Protein AF-A0A1D2QYE7-F1 (afdb_monomer_lite)

pLDDT: mean 85.12, std 14.16, range [42.88, 98.5]

Secondary structure (DSSP, 8-state):
----------------THHHHHHHHHHHHHHHHHHHHHHHHHHHHHHHHIIIIIHHHHHHHHHHHHHHTT----------SSHHHHHHHHHHHHHHHHHHHHHT-

Foldseek 3Di:
DDDDDDPDDDDDPPPPCVVVVVPVVVVVVVVVVVVVVVVVVVVVVVVCCCVQPVVLVVLLVVVVVCVVVVNLVDDRDDDDPDVSVVVSVVSNVVSVVVVVVVVVD

Sequence (105 aa):
MLNKGEQAGDIRLGIPVQVINDEAGPILLNSIAVMLASFVLAVLLSIVLARGITGPIEKLTKTADEISKGNLDMEIEIKSKDEIGELSEAFHRMVVSLKFMKKKK

Radius of gyration: 33.67 Å; chains: 1; bounding box: 99×21×73 Å

Structure (mmCIF, N/CA/C/O backbone):
data_AF-A0A1D2QYE7-F1
#
_entry.id   AF-A0A1D2QYE7-F1
#
loop_
_atom_site.group_PDB
_atom_site.id
_atom_site.type_symbol
_atom_site.label_atom_id
_atom_site.label_alt_id
_atom_site.label_comp_id
_atom_site.label_asym_id
_atom_site.label_entity_id
_atom_site.label_seq_id
_atom_site.pdbx_PDB_ins_code
_atom_site.Cartn_x
_atom_site.Cartn_y
_atom_site.Cartn_z
_atom_site.occupancy
_atom_site.B_iso_or_equiv
_atom_site.auth_seq_id
_atom_site.auth_comp_id
_atom_site.auth_asym_id
_atom_site.auth_atom_id
_atom_site.pdbx_PDB_model_num
ATOM 1 N N . MET A 1 1 ? 78.188 -2.152 -31.987 1.00 42.88 1 MET A N 1
ATOM 2 C CA . MET A 1 1 ? 77.699 -0.770 -32.159 1.00 42.88 1 MET A CA 1
ATOM 3 C C . MET A 1 1 ? 76.440 -0.830 -33.012 1.00 42.88 1 MET A C 1
ATOM 5 O O . MET A 1 1 ? 76.571 -1.298 -34.128 1.00 42.88 1 MET A O 1
ATOM 9 N N . LEU A 1 2 ? 75.298 -0.379 -32.456 1.00 49.75 2 LEU A N 1
ATOM 10 C CA . LEU A 1 2 ? 74.043 0.053 -33.122 1.00 49.75 2 LEU A CA 1
ATOM 11 C C . LEU A 1 2 ? 73.268 -1.042 -33.914 1.00 49.75 2 LEU A C 1
ATOM 13 O O . LEU A 1 2 ? 73.871 -1.847 -34.596 1.00 49.75 2 LEU A O 1
ATOM 17 N N . ASN A 1 3 ? 71.940 -1.181 -33.881 1.00 47.75 3 ASN A N 1
ATOM 18 C CA . ASN A 1 3 ? 70.882 -0.273 -33.454 1.00 47.75 3 ASN A CA 1
ATOM 19 C C . ASN A 1 3 ? 69.657 -1.077 -32.957 1.00 47.75 3 ASN A C 1
ATOM 21 O O . ASN A 1 3 ? 69.256 -2.064 -33.573 1.00 47.75 3 ASN A O 1
ATOM 25 N N . LYS A 1 4 ? 69.091 -0.663 -31.820 1.00 59.84 4 LYS A N 1
ATOM 26 C CA . LYS A 1 4 ? 67.856 -1.198 -31.234 1.00 59.84 4 LYS A CA 1
ATOM 27 C C . LYS A 1 4 ? 66.670 -0.561 -31.958 1.00 59.84 4 LYS A C 1
ATOM 29 O O . LYS A 1 4 ? 66.581 0.656 -31.977 1.00 59.84 4 LYS A O 1
ATOM 34 N N . GLY A 1 5 ? 65.748 -1.396 -32.430 1.00 62.09 5 GLY A N 1
ATOM 35 C CA . GLY A 1 5 ? 64.318 -1.092 -32.510 1.00 62.09 5 GLY A CA 1
ATOM 36 C C . GLY A 1 5 ? 63.901 0.097 -33.373 1.00 62.09 5 GLY A C 1
ATOM 37 O O . GLY A 1 5 ? 63.689 1.184 -32.855 1.00 62.09 5 GLY A O 1
ATOM 38 N N . GLU A 1 6 ? 63.599 -0.159 -34.641 1.00 61.22 6 GLU A N 1
ATOM 39 C CA . GLU A 1 6 ? 62.538 0.583 -35.325 1.00 61.22 6 GLU A CA 1
ATOM 40 C C . GLU A 1 6 ? 61.335 -0.351 -35.458 1.00 61.22 6 GLU A C 1
ATOM 42 O O . GLU A 1 6 ? 61.260 -1.184 -36.359 1.00 61.22 6 GLU A O 1
ATOM 47 N N . GLN A 1 7 ? 60.402 -0.253 -34.505 1.00 65.00 7 GLN A N 1
ATOM 48 C CA . GLN A 1 7 ? 59.032 -0.699 -34.747 1.00 65.00 7 GLN A CA 1
ATOM 49 C C . GLN A 1 7 ? 58.456 0.238 -35.809 1.00 65.00 7 GLN A C 1
ATOM 51 O O . GLN A 1 7 ? 58.087 1.376 -35.522 1.00 65.00 7 GLN A O 1
ATOM 56 N N . ALA A 1 8 ? 58.464 -0.227 -37.053 1.00 61.12 8 ALA A N 1
ATOM 57 C CA . ALA A 1 8 ? 57.918 0.492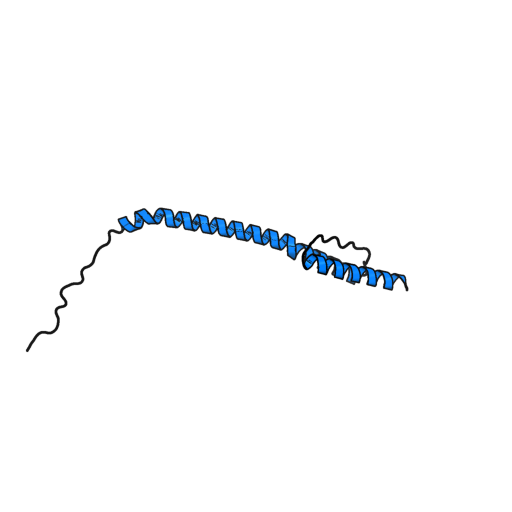 -38.186 1.00 61.12 8 ALA A CA 1
ATOM 58 C C . ALA A 1 8 ? 56.387 0.592 -38.058 1.00 61.12 8 ALA A C 1
ATOM 60 O O . ALA A 1 8 ? 55.692 -0.366 -38.368 1.00 61.12 8 ALA A O 1
ATOM 61 N N . GLY A 1 9 ? 55.911 1.760 -37.608 1.00 70.38 9 GLY A N 1
ATOM 62 C CA . GLY A 1 9 ? 54.565 2.313 -37.828 1.00 70.38 9 GLY A CA 1
ATOM 63 C C . GLY A 1 9 ? 53.382 1.595 -37.162 1.00 70.38 9 GLY A C 1
ATOM 64 O O . GLY A 1 9 ? 53.195 0.393 -37.321 1.00 70.38 9 GLY A O 1
ATOM 65 N N . ASP A 1 10 ? 52.507 2.345 -36.474 1.00 74.50 10 ASP A N 1
ATOM 66 C CA . ASP A 1 10 ? 51.161 1.836 -36.187 1.00 74.50 10 ASP A CA 1
ATOM 67 C C . ASP A 1 10 ? 50.318 1.884 -37.473 1.00 74.50 10 ASP A C 1
ATOM 69 O O . ASP A 1 10 ? 50.356 2.842 -38.246 1.00 74.50 10 ASP A O 1
ATOM 73 N N . ILE A 1 11 ? 49.576 0.814 -37.753 1.00 72.56 11 ILE A N 1
ATOM 74 C CA . ILE A 1 11 ? 48.563 0.840 -38.806 1.00 72.56 11 ILE A CA 1
ATOM 75 C C . ILE A 1 11 ? 47.287 1.346 -38.146 1.00 72.56 11 ILE A C 1
ATOM 77 O O . ILE A 1 11 ? 46.575 0.592 -37.481 1.00 72.56 11 ILE A O 1
A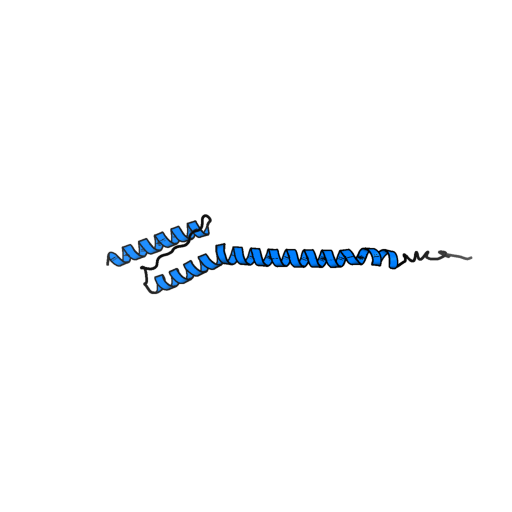TOM 81 N N . ARG A 1 12 ? 46.980 2.631 -38.326 1.00 64.38 12 ARG A N 1
ATOM 82 C CA . ARG A 1 12 ? 45.678 3.175 -37.931 1.00 64.38 12 ARG A CA 1
ATOM 83 C C . ARG A 1 12 ? 44.638 2.774 -38.967 1.00 64.38 12 ARG A C 1
ATOM 85 O O . ARG A 1 12 ? 44.484 3.440 -39.988 1.00 64.38 12 ARG A O 1
ATOM 92 N N . LEU A 1 13 ? 43.910 1.689 -38.702 1.00 73.38 13 LEU A N 1
ATOM 93 C CA . LEU A 1 13 ? 42.647 1.435 -39.391 1.00 73.38 13 LEU A CA 1
ATOM 94 C C . LEU A 1 13 ? 41.651 2.523 -38.966 1.00 73.38 13 LEU A C 1
ATOM 96 O O . LEU A 1 13 ? 41.079 2.477 -37.879 1.00 73.38 13 LEU A O 1
ATOM 100 N N . GLY A 1 14 ? 41.454 3.518 -39.826 1.00 67.56 14 GLY A N 1
ATOM 101 C CA . GLY A 1 14 ? 40.315 4.416 -39.714 1.00 67.56 14 GLY A CA 1
ATOM 102 C C . GLY A 1 14 ? 39.065 3.659 -40.136 1.00 67.56 14 GLY A C 1
ATOM 103 O O . GLY A 1 14 ? 38.810 3.531 -41.330 1.00 67.56 14 GLY A O 1
ATOM 104 N N . ILE A 1 15 ? 38.298 3.132 -39.180 1.00 74.31 15 ILE A N 1
ATOM 105 C CA . ILE A 1 15 ? 36.949 2.649 -39.485 1.00 74.31 15 ILE A CA 1
ATOM 106 C C . ILE A 1 15 ? 36.116 3.896 -39.805 1.00 74.31 15 ILE A C 1
ATOM 108 O O . ILE A 1 15 ? 36.023 4.787 -38.953 1.00 74.31 15 ILE A O 1
ATOM 112 N N . PRO A 1 16 ? 35.550 4.020 -41.018 1.00 66.38 16 PRO A N 1
ATOM 113 C CA . PRO A 1 16 ? 34.731 5.170 -41.355 1.00 66.38 16 PRO A CA 1
ATOM 114 C C . PRO A 1 16 ? 33.545 5.233 -40.387 1.00 66.38 16 PRO A C 1
ATOM 116 O O . PRO A 1 16 ? 32.733 4.313 -40.325 1.00 66.38 16 PRO A O 1
ATOM 119 N N . VAL A 1 17 ? 33.443 6.335 -39.634 1.00 65.25 17 VAL A N 1
ATOM 120 C CA . VAL A 1 17 ? 32.389 6.596 -38.624 1.00 65.25 17 VAL A CA 1
ATOM 121 C C . VAL A 1 17 ? 30.973 6.431 -39.198 1.00 65.25 17 VAL A C 1
ATOM 123 O O . VAL A 1 17 ? 30.027 6.147 -38.472 1.00 65.25 17 VAL A O 1
ATOM 126 N N . GLN A 1 18 ? 30.837 6.544 -40.517 1.00 60.41 18 GLN A N 1
ATOM 127 C CA . GLN A 1 18 ? 29.604 6.317 -41.269 1.00 60.41 18 GLN A CA 1
ATOM 128 C C . GLN A 1 18 ? 29.029 4.903 -41.046 1.00 60.41 18 GLN A C 1
ATOM 130 O O . GLN A 1 18 ? 27.821 4.771 -40.906 1.00 60.41 18 GLN A O 1
ATOM 135 N N . VAL A 1 19 ? 29.879 3.878 -40.885 1.00 60.94 19 VAL A N 1
ATOM 136 C CA . VAL A 1 19 ? 29.455 2.491 -40.597 1.00 60.94 19 VAL A CA 1
ATOM 137 C C . VAL A 1 19 ? 28.867 2.349 -39.185 1.00 60.94 19 VAL A C 1
ATOM 139 O O . VAL A 1 19 ? 28.036 1.483 -38.951 1.00 60.94 19 VAL A O 1
ATOM 142 N N . ILE A 1 20 ? 29.254 3.217 -38.241 1.00 61.84 20 ILE A N 1
ATOM 143 C CA . ILE A 1 20 ? 28.681 3.241 -36.883 1.00 61.84 20 ILE A CA 1
ATOM 144 C C . ILE A 1 20 ? 27.347 4.002 -36.873 1.00 61.84 20 ILE A C 1
ATOM 146 O O . ILE A 1 20 ? 26.408 3.611 -36.182 1.00 61.84 20 ILE A O 1
ATOM 150 N N . ASN A 1 21 ? 27.252 5.096 -37.631 1.00 64.06 21 ASN A N 1
ATOM 151 C CA . ASN A 1 21 ? 26.090 5.983 -37.581 1.00 64.06 21 ASN A CA 1
ATOM 152 C C . ASN A 1 21 ? 24.842 5.413 -38.271 1.00 64.06 21 ASN A C 1
ATOM 154 O O . ASN A 1 21 ? 23.737 5.722 -37.823 1.00 64.06 21 ASN A O 1
ATOM 158 N N . ASP A 1 22 ? 24.995 4.550 -39.279 1.00 60.62 22 ASP A N 1
ATOM 159 C CA . ASP A 1 22 ? 23.856 3.905 -39.952 1.00 60.62 22 ASP A CA 1
ATOM 160 C C . ASP A 1 22 ? 23.153 2.849 -39.070 1.00 60.62 22 ASP A C 1
ATOM 162 O O . ASP A 1 22 ? 21.982 2.540 -39.292 1.00 60.62 22 ASP A O 1
ATOM 166 N N . GLU A 1 23 ? 23.802 2.379 -37.996 1.00 61.81 23 GLU A N 1
ATOM 167 C CA . GLU A 1 23 ? 23.205 1.479 -36.994 1.00 61.81 23 GLU A CA 1
ATOM 168 C C . GLU A 1 23 ? 22.858 2.170 -35.658 1.00 61.81 23 GLU A C 1
ATOM 170 O O . GLU A 1 23 ? 22.241 1.568 -34.778 1.00 61.81 23 GLU A O 1
ATOM 175 N N . ALA A 1 24 ? 23.184 3.458 -35.494 1.00 62.31 24 ALA A N 1
ATOM 176 C CA . ALA A 1 24 ? 22.938 4.199 -34.251 1.00 62.31 24 ALA A CA 1
ATOM 177 C C . ALA A 1 24 ? 21.476 4.664 -34.079 1.00 62.31 24 ALA A C 1
ATOM 179 O O . ALA A 1 24 ? 20.992 4.812 -32.953 1.00 62.31 24 ALA A O 1
ATOM 180 N N . GLY A 1 25 ? 20.750 4.867 -35.183 1.00 66.88 25 GLY A N 1
ATOM 181 C CA . GLY A 1 25 ? 19.331 5.250 -35.181 1.00 66.88 25 GLY A CA 1
ATOM 182 C C . GLY A 1 25 ? 18.411 4.286 -34.408 1.00 66.88 25 GLY A C 1
ATOM 183 O O . GLY A 1 25 ? 17.683 4.734 -33.514 1.00 66.88 25 GLY A O 1
ATOM 184 N N . PRO A 1 26 ? 18.438 2.966 -34.684 1.00 75.38 26 PRO A N 1
ATOM 185 C CA . PRO A 1 26 ? 17.575 2.003 -33.995 1.00 75.38 26 PRO A CA 1
ATOM 186 C C . PRO A 1 26 ? 17.933 1.789 -32.516 1.00 75.38 26 PRO A C 1
ATOM 188 O O . PRO A 1 26 ? 17.048 1.458 -31.725 1.00 75.38 26 PRO A O 1
ATOM 191 N N . ILE A 1 27 ? 19.183 2.028 -32.104 1.00 82.81 27 ILE A N 1
ATOM 192 C CA . ILE A 1 27 ? 19.611 1.883 -30.700 1.00 82.81 27 ILE A CA 1
ATOM 193 C C . ILE A 1 27 ? 18.890 2.895 -29.800 1.00 82.81 27 ILE A C 1
ATOM 195 O O . ILE A 1 27 ? 18.395 2.536 -28.726 1.00 82.81 27 ILE A O 1
ATOM 199 N N . LEU A 1 28 ? 18.782 4.152 -30.244 1.00 81.69 28 LEU A N 1
ATOM 200 C CA . LEU A 1 28 ? 18.096 5.204 -29.489 1.00 81.69 28 LEU A CA 1
ATOM 201 C C . LEU A 1 28 ? 16.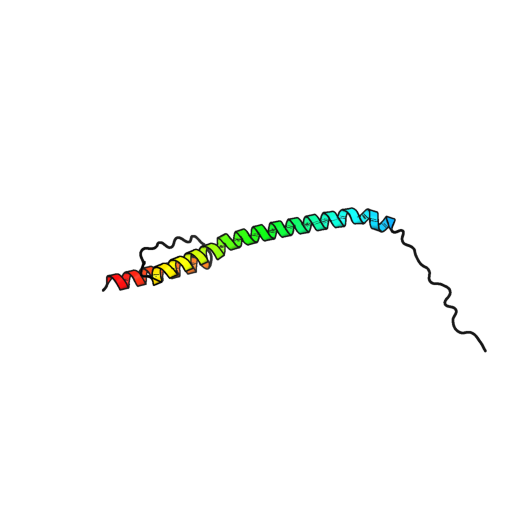590 4.932 -29.377 1.00 81.69 28 LEU A C 1
ATOM 203 O O . LEU A 1 28 ? 16.029 5.042 -28.286 1.00 81.69 28 LEU A O 1
ATOM 207 N N . LEU A 1 29 ? 15.941 4.510 -30.468 1.00 86.06 29 LEU A N 1
ATOM 208 C CA . LEU A 1 29 ? 14.508 4.200 -30.460 1.00 86.06 29 LEU A CA 1
ATOM 209 C C . LEU A 1 29 ? 14.185 2.992 -29.568 1.00 86.06 29 LEU A C 1
ATOM 211 O O . LEU A 1 29 ? 13.234 3.047 -28.789 1.00 86.06 29 LEU A O 1
ATOM 215 N N . ASN A 1 30 ? 14.997 1.932 -29.628 1.00 90.38 30 ASN A N 1
ATOM 216 C CA . ASN A 1 30 ? 14.827 0.762 -28.767 1.00 90.38 30 ASN A CA 1
ATOM 217 C C . ASN A 1 30 ? 15.029 1.118 -27.284 1.00 90.38 30 ASN A C 1
ATOM 219 O O . ASN A 1 30 ? 14.262 0.682 -26.430 1.00 90.38 30 ASN A O 1
ATOM 223 N N . SER A 1 31 ? 16.005 1.977 -26.977 1.00 92.56 31 SER A N 1
ATOM 224 C CA . SER A 1 31 ? 16.244 2.454 -25.607 1.00 92.56 31 SER A CA 1
ATOM 225 C C . SER A 1 31 ? 15.046 3.237 -25.057 1.00 92.56 31 SER A C 1
ATOM 227 O O . SER A 1 31 ? 14.614 2.997 -23.930 1.00 92.56 31 SER A O 1
ATOM 229 N N . ILE A 1 32 ? 14.455 4.127 -25.865 1.00 94.69 32 ILE A N 1
ATOM 230 C CA . ILE A 1 32 ? 13.240 4.869 -25.492 1.00 94.69 32 ILE A CA 1
ATOM 231 C C . ILE A 1 32 ? 12.059 3.913 -25.305 1.00 94.69 32 ILE A C 1
ATOM 233 O O . ILE A 1 32 ? 11.321 4.042 -24.330 1.00 94.69 32 ILE A O 1
ATOM 237 N N . ALA A 1 33 ? 11.890 2.934 -26.197 1.00 94.94 33 ALA A N 1
ATOM 238 C CA . ALA A 1 33 ? 10.818 1.949 -26.091 1.00 94.94 33 ALA A CA 1
ATOM 239 C C . ALA A 1 33 ? 10.921 1.130 -24.794 1.00 94.94 33 ALA A C 1
ATOM 241 O O . ALA A 1 33 ? 9.929 0.988 -24.080 1.00 94.94 33 ALA A O 1
ATOM 242 N N . VAL A 1 34 ? 12.120 0.659 -24.438 1.00 97.00 34 VAL A N 1
ATOM 243 C CA . VAL A 1 34 ? 12.373 -0.070 -23.184 1.00 97.00 34 VAL A CA 1
ATOM 244 C C . VAL A 1 34 ? 12.143 0.823 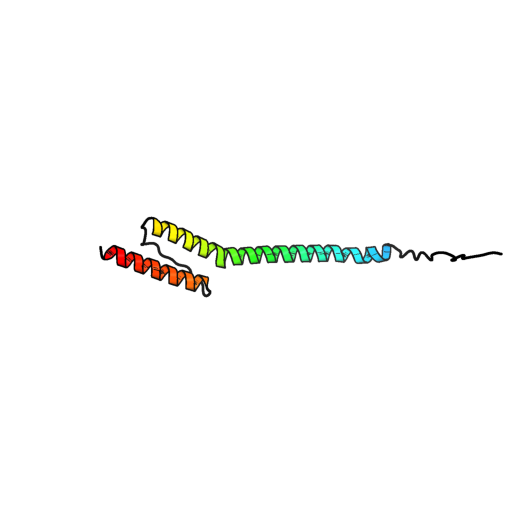-21.961 1.00 97.00 34 VAL A C 1
ATOM 246 O O . VAL A 1 34 ? 11.526 0.393 -20.983 1.00 97.00 34 VAL A O 1
ATOM 249 N N . MET A 1 35 ? 12.575 2.085 -22.008 1.00 97.38 35 MET A N 1
ATOM 250 C CA . MET A 1 35 ? 12.332 3.050 -20.934 1.00 97.38 35 MET A CA 1
ATOM 251 C C . MET A 1 35 ? 10.831 3.291 -20.727 1.00 97.38 35 MET A C 1
ATOM 253 O O . MET A 1 35 ? 10.343 3.214 -19.603 1.00 97.38 35 MET A O 1
ATOM 257 N N . LEU A 1 36 ? 10.075 3.517 -21.803 1.00 98.00 36 LEU A N 1
ATOM 258 C CA . LEU A 1 36 ? 8.625 3.697 -21.724 1.00 98.00 36 LEU A CA 1
ATOM 259 C C . LEU A 1 36 ? 7.926 2.430 -21.223 1.00 98.00 36 LEU A C 1
ATOM 261 O O . LEU A 1 36 ? 7.074 2.515 -20.341 1.00 98.00 36 LEU A O 1
ATOM 265 N N . ALA A 1 37 ? 8.310 1.255 -21.725 1.00 98.12 37 ALA A N 1
ATOM 266 C CA . ALA A 1 37 ? 7.746 -0.018 -21.286 1.00 98.12 37 ALA A CA 1
ATOM 267 C C . ALA A 1 37 ? 7.999 -0.274 -19.791 1.00 98.12 37 ALA A C 1
ATOM 269 O O . ALA A 1 37 ? 7.079 -0.648 -19.063 1.00 98.12 37 ALA A O 1
ATOM 270 N N . SER A 1 38 ? 9.222 -0.028 -19.312 1.00 98.31 38 SER A N 1
ATOM 271 C CA . SER A 1 38 ? 9.569 -0.186 -17.894 1.00 98.31 38 SER A CA 1
ATOM 272 C C . SER A 1 38 ? 8.860 0.834 -17.001 1.00 98.31 38 SER A C 1
ATOM 274 O O . SER A 1 38 ? 8.390 0.468 -15.926 1.00 98.31 38 SER A O 1
ATOM 276 N N . PHE A 1 39 ? 8.695 2.079 -17.459 1.00 98.44 39 PHE A N 1
ATOM 277 C CA . PHE A 1 39 ? 7.915 3.090 -16.747 1.00 98.44 39 PHE A CA 1
ATOM 278 C C . PHE A 1 39 ? 6.442 2.687 -16.620 1.00 98.44 39 PHE A C 1
ATOM 280 O O . PHE A 1 39 ? 5.880 2.726 -15.525 1.00 98.44 39 PHE A O 1
ATOM 287 N N . VAL A 1 40 ? 5.821 2.237 -17.715 1.00 98.50 40 VAL A N 1
ATOM 288 C CA . VAL A 1 40 ? 4.435 1.743 -17.699 1.00 98.50 40 VAL A CA 1
ATOM 289 C C . VAL A 1 40 ? 4.299 0.554 -16.750 1.00 98.50 40 VAL A C 1
ATOM 291 O O . VAL A 1 40 ? 3.383 0.531 -15.929 1.00 98.50 40 VAL A O 1
ATOM 294 N N . LEU A 1 41 ? 5.229 -0.403 -16.804 1.00 98.50 41 LEU A N 1
ATOM 295 C CA . LEU A 1 41 ? 5.232 -1.553 -15.903 1.00 98.50 41 LEU A CA 1
ATOM 296 C C . LEU A 1 41 ? 5.354 -1.127 -14.434 1.00 98.50 41 LEU A C 1
ATOM 298 O O . LEU A 1 41 ? 4.614 -1.631 -13.592 1.00 98.50 41 LEU A O 1
ATOM 302 N N . ALA A 1 42 ? 6.237 -0.174 -14.128 1.00 98.50 42 ALA A N 1
ATOM 303 C CA . ALA A 1 42 ? 6.403 0.358 -12.780 1.00 98.50 42 ALA A CA 1
ATOM 304 C C . ALA A 1 42 ? 5.106 0.997 -12.262 1.00 98.50 42 ALA A C 1
ATOM 306 O O . ALA A 1 42 ? 4.673 0.679 -11.156 1.00 98.50 42 ALA A O 1
ATOM 307 N N . VAL A 1 43 ? 4.440 1.826 -13.073 1.00 98.44 43 VAL A N 1
ATOM 308 C CA . VAL A 1 43 ? 3.156 2.449 -12.709 1.00 98.44 43 VAL A CA 1
ATOM 309 C C . VAL A 1 43 ? 2.076 1.394 -12.467 1.00 98.44 43 VAL A C 1
ATOM 311 O O . VAL A 1 43 ? 1.356 1.469 -11.470 1.00 98.44 43 VAL A O 1
ATOM 314 N N . LEU A 1 44 ? 1.974 0.385 -13.338 1.00 98.44 44 LEU A N 1
ATOM 315 C CA . LEU A 1 44 ? 1.016 -0.708 -13.165 1.00 98.44 44 LEU A CA 1
ATOM 316 C C . LEU A 1 44 ? 1.267 -1.473 -11.861 1.00 98.44 44 LEU A C 1
ATOM 318 O O . LEU A 1 44 ? 0.330 -1.686 -11.092 1.00 98.44 44 LEU A O 1
ATOM 322 N N . LEU A 1 45 ? 2.523 -1.824 -11.574 1.00 98.06 45 LEU A N 1
ATOM 323 C CA . LEU A 1 45 ? 2.901 -2.483 -10.323 1.00 98.06 45 LEU A CA 1
ATOM 324 C C . LEU A 1 45 ? 2.582 -1.615 -9.103 1.00 98.06 45 LEU A C 1
ATOM 326 O O . LEU A 1 45 ? 1.997 -2.113 -8.144 1.00 98.06 45 LEU A O 1
ATOM 330 N N . SER A 1 46 ? 2.892 -0.316 -9.140 1.00 98.12 46 SER A N 1
ATOM 331 C CA . SER A 1 46 ? 2.546 0.608 -8.055 1.00 98.12 46 SER A CA 1
ATOM 332 C C . SER A 1 46 ? 1.042 0.643 -7.789 1.00 98.12 46 SER A C 1
ATOM 334 O O . SER A 1 46 ? 0.625 0.613 -6.634 1.00 98.12 46 SER A O 1
ATOM 336 N N . ILE A 1 47 ? 0.216 0.657 -8.838 1.00 98.00 47 ILE A N 1
ATOM 337 C CA . ILE A 1 47 ? -1.246 0.638 -8.706 1.00 98.00 47 ILE A CA 1
ATOM 338 C C . ILE A 1 47 ? -1.731 -0.680 -8.090 1.00 98.00 47 ILE A C 1
ATOM 340 O O . ILE A 1 47 ? -2.611 -0.661 -7.225 1.00 98.00 47 ILE A O 1
ATOM 344 N N . VAL A 1 48 ? -1.171 -1.814 -8.520 1.00 96.25 48 VAL A N 1
ATOM 345 C CA . VAL A 1 48 ? -1.514 -3.137 -7.978 1.00 96.25 48 VAL A CA 1
ATOM 346 C C . VAL A 1 48 ? -1.161 -3.215 -6.496 1.00 96.25 48 VAL A C 1
ATOM 348 O O . VAL A 1 48 ? -2.016 -3.580 -5.694 1.00 96.25 48 VAL A O 1
ATOM 351 N N . LEU A 1 49 ? 0.046 -2.799 -6.107 1.00 95.94 49 LEU A N 1
ATOM 352 C CA . LEU A 1 49 ? 0.481 -2.802 -4.708 1.00 95.94 49 LEU A CA 1
ATOM 353 C C . LEU A 1 49 ? -0.343 -1.839 -3.847 1.00 95.94 49 LEU A C 1
ATOM 355 O O . LEU A 1 49 ? -0.781 -2.204 -2.756 1.00 95.94 49 LEU A O 1
ATOM 359 N N . ALA A 1 50 ? -0.616 -0.633 -4.350 1.00 95.94 50 ALA A N 1
ATOM 360 C CA . ALA A 1 50 ? -1.420 0.349 -3.632 1.00 95.94 50 ALA A CA 1
ATOM 361 C C . ALA A 1 50 ? -2.836 -0.173 -3.341 1.00 95.94 50 ALA A C 1
ATOM 363 O O . ALA A 1 50 ? -3.362 0.053 -2.253 1.00 95.94 50 ALA A O 1
ATOM 364 N N . ARG A 1 51 ? -3.452 -0.892 -4.287 1.00 93.94 51 ARG A N 1
ATOM 365 C CA . ARG A 1 51 ? -4.812 -1.433 -4.131 1.00 93.94 51 ARG A CA 1
ATOM 366 C C . ARG A 1 51 ? -4.863 -2.768 -3.392 1.00 93.94 51 ARG A C 1
ATOM 368 O O . ARG A 1 51 ? -5.824 -2.997 -2.668 1.00 93.94 51 ARG A O 1
ATOM 375 N N . GLY A 1 52 ? -3.867 -3.629 -3.582 1.00 93.00 52 GLY A N 1
ATOM 376 C CA . GLY A 1 52 ? -3.822 -4.966 -2.989 1.00 93.00 52 GLY A CA 1
ATOM 377 C C . GLY A 1 52 ? -3.273 -4.993 -1.564 1.00 93.00 52 GLY A C 1
ATOM 378 O O . GLY A 1 52 ? -3.697 -5.825 -0.774 1.00 93.00 52 GLY A O 1
ATOM 379 N N . ILE A 1 53 ? -2.369 -4.072 -1.215 1.00 94.62 53 ILE A N 1
ATOM 380 C CA . ILE A 1 53 ? -1.653 -4.102 0.068 1.00 94.62 53 ILE A CA 1
ATOM 381 C C . ILE A 1 53 ? -1.861 -2.800 0.839 1.00 94.62 53 ILE A C 1
ATOM 383 O O . ILE A 1 53 ? -2.440 -2.809 1.925 1.00 94.62 53 ILE A O 1
ATOM 387 N N . THR A 1 54 ? -1.433 -1.665 0.277 1.00 96.12 54 THR A N 1
ATOM 388 C CA . THR A 1 54 ? -1.422 -0.389 1.012 1.00 96.12 54 THR A CA 1
ATOM 389 C C . THR A 1 54 ? -2.826 0.038 1.440 1.00 96.12 54 THR A C 1
ATOM 391 O O . THR A 1 54 ? -3.033 0.377 2.602 1.00 96.12 54 THR A O 1
ATOM 394 N N . GLY A 1 55 ? -3.807 -0.032 0.536 1.00 94.75 55 GLY A N 1
ATOM 395 C CA . GLY A 1 55 ? -5.197 0.337 0.814 1.00 94.75 55 GLY A CA 1
ATOM 396 C C . GLY A 1 55 ? -5.838 -0.493 1.936 1.00 94.75 55 GLY A C 1
ATOM 397 O O . GLY A 1 55 ? -6.346 0.088 2.898 1.00 94.75 55 GLY A O 1
ATOM 398 N N . PRO A 1 56 ? -5.809 -1.838 1.869 1.00 93.88 56 PRO A N 1
ATOM 399 C CA . PRO A 1 56 ? -6.287 -2.691 2.956 1.00 93.88 56 PRO A CA 1
ATOM 400 C C . PRO A 1 56 ? -5.600 -2.437 4.304 1.00 93.88 56 PRO A C 1
ATOM 402 O O . PRO A 1 56 ? -6.286 -2.343 5.324 1.00 93.88 56 PRO A O 1
ATOM 405 N N . ILE A 1 57 ? -4.274 -2.257 4.323 1.00 95.50 57 ILE A N 1
ATOM 406 C CA . ILE A 1 57 ? -3.523 -1.953 5.553 1.00 95.50 57 ILE A CA 1
ATOM 407 C C . ILE A 1 57 ? -3.941 -0.598 6.135 1.00 95.50 57 ILE A C 1
ATOM 409 O O . ILE A 1 57 ? -4.131 -0.474 7.348 1.00 95.50 57 ILE A O 1
ATOM 413 N N . GLU A 1 58 ? -4.135 0.417 5.292 1.00 95.19 58 GLU A N 1
ATOM 414 C CA . GLU A 1 58 ? -4.619 1.726 5.732 1.00 95.19 58 GLU A CA 1
ATOM 415 C C . GLU A 1 58 ? -6.029 1.618 6.335 1.00 95.19 58 GLU A C 1
ATOM 417 O O . GLU A 1 58 ? -6.308 2.211 7.379 1.00 95.19 58 GLU A O 1
ATOM 422 N N . LYS A 1 59 ? -6.911 0.804 5.735 1.00 93.31 59 LYS A N 1
ATOM 423 C CA . LYS A 1 59 ? -8.262 0.549 6.261 1.00 93.31 59 LYS A CA 1
ATOM 424 C C . LYS A 1 59 ? -8.226 -0.156 7.621 1.00 93.31 59 LYS A C 1
ATOM 426 O O . LYS A 1 59 ? -8.955 0.254 8.528 1.00 93.31 59 LYS A O 1
ATOM 431 N N . LEU A 1 60 ? -7.370 -1.167 7.793 1.00 94.06 60 LEU A N 1
ATOM 432 C CA . LEU A 1 60 ? -7.167 -1.826 9.090 1.00 94.06 60 LEU A CA 1
ATOM 433 C C . LEU A 1 60 ? -6.643 -0.843 10.137 1.00 94.06 60 LEU A C 1
ATOM 435 O O . LEU A 1 60 ? -7.191 -0.776 11.233 1.00 94.06 60 LEU A O 1
ATOM 439 N N . THR A 1 61 ? -5.648 -0.031 9.776 1.00 95.12 61 THR A N 1
ATOM 440 C CA . THR A 1 61 ? -5.060 0.983 10.665 1.00 95.12 61 THR A CA 1
ATOM 441 C C . THR A 1 61 ? -6.107 1.990 11.141 1.00 95.12 61 THR A C 1
ATOM 443 O O . THR A 1 61 ? -6.233 2.227 12.340 1.00 95.12 61 THR A O 1
ATOM 446 N N . LYS A 1 62 ? -6.919 2.534 10.225 1.00 93.75 62 LYS A N 1
ATOM 447 C CA . LYS A 1 62 ? -8.014 3.456 10.576 1.00 93.75 62 LYS A CA 1
ATOM 448 C C . LYS A 1 62 ? -9.052 2.797 11.477 1.00 93.75 62 LYS A C 1
ATOM 450 O O . LYS A 1 62 ? -9.540 3.415 12.415 1.00 93.75 62 LYS A O 1
ATOM 455 N N . THR A 1 63 ? -9.377 1.535 11.214 1.00 92.69 63 THR A N 1
ATOM 456 C CA . THR A 1 63 ? -10.344 0.812 12.042 1.00 92.69 63 THR A CA 1
ATOM 457 C C . THR A 1 63 ? -9.789 0.564 13.444 1.00 92.69 63 THR A C 1
ATOM 459 O O . THR A 1 63 ? -10.504 0.748 14.423 1.00 92.69 63 THR A O 1
ATOM 462 N N . ALA A 1 64 ? -8.507 0.208 13.558 1.00 94.12 64 ALA A N 1
ATOM 463 C CA . ALA A 1 64 ? -7.824 0.046 14.838 1.00 94.12 64 ALA A CA 1
ATOM 464 C C . ALA A 1 64 ? -7.812 1.342 15.665 1.00 94.12 64 ALA A C 1
ATOM 466 O O . ALA A 1 64 ? -8.053 1.291 16.871 1.00 94.12 64 ALA A O 1
ATOM 467 N N . ASP A 1 65 ? -7.598 2.493 15.023 1.00 95.31 65 ASP A N 1
ATOM 468 C CA . ASP A 1 65 ? -7.681 3.803 15.676 1.00 95.31 65 ASP A CA 1
ATOM 469 C C . ASP A 1 65 ? -9.088 4.066 16.243 1.00 95.31 65 ASP A C 1
ATOM 471 O O . ASP A 1 65 ? -9.233 4.406 17.416 1.00 95.31 65 ASP A O 1
ATOM 475 N N . GLU A 1 66 ? -10.146 3.800 15.474 1.00 94.12 66 GLU A N 1
ATOM 476 C CA . GLU A 1 66 ? -11.532 3.951 15.948 1.00 94.12 66 GLU A CA 1
ATOM 477 C C . GLU A 1 66 ? -11.884 2.990 17.095 1.00 94.12 66 GLU A C 1
ATOM 479 O O . GLU A 1 66 ? -12.505 3.386 18.088 1.00 94.12 66 GLU A O 1
ATOM 484 N N . ILE A 1 67 ? -11.411 1.744 17.022 1.00 93.44 67 ILE A N 1
ATOM 485 C CA . ILE A 1 67 ? -11.545 0.763 18.106 1.00 93.44 67 ILE A CA 1
ATOM 486 C C . ILE A 1 67 ? -10.855 1.256 19.379 1.00 93.44 67 ILE A C 1
ATOM 488 O O . ILE A 1 67 ? -11.416 1.110 20.468 1.00 93.44 67 ILE A O 1
ATOM 492 N N . SER A 1 68 ? -9.676 1.875 19.261 1.00 93.06 68 SER A N 1
ATOM 493 C CA . SER A 1 68 ? -8.936 2.425 20.405 1.00 93.06 68 SER A CA 1
ATOM 494 C C . SER A 1 68 ? -9.702 3.545 21.122 1.00 93.06 68 SER A C 1
ATOM 496 O O . SER A 1 68 ? -9.608 3.680 22.341 1.00 93.06 68 SER A O 1
ATOM 498 N N . LYS A 1 69 ? -10.545 4.283 20.386 1.00 94.31 69 LYS A N 1
ATOM 499 C CA . LYS A 1 69 ? -11.454 5.312 20.918 1.00 94.31 69 LYS A CA 1
ATOM 500 C C . LYS A 1 69 ? -12.755 4.730 21.486 1.00 94.31 69 LYS A C 1
ATOM 502 O O . LYS A 1 69 ? -13.607 5.469 21.974 1.00 94.31 69 LYS A O 1
ATOM 507 N N . GLY A 1 70 ? -12.921 3.406 21.449 1.00 91.38 70 GLY A N 1
ATOM 508 C CA . GLY A 1 70 ? -14.069 2.689 22.005 1.00 91.38 70 GLY A CA 1
ATOM 509 C C . GLY A 1 70 ? -15.230 2.465 21.031 1.00 91.38 70 GLY A C 1
ATOM 510 O O . GLY A 1 70 ? -16.274 1.956 21.468 1.00 91.38 70 GLY A O 1
ATOM 511 N N . ASN A 1 71 ? -15.053 2.808 19.749 1.00 92.38 71 ASN A N 1
ATOM 512 C CA . ASN A 1 71 ? -16.015 2.557 18.678 1.00 92.38 71 ASN A CA 1
ATOM 513 C C . ASN A 1 71 ? -15.831 1.131 18.120 1.00 92.38 71 ASN A C 1
ATOM 515 O O . ASN A 1 71 ? -14.943 0.866 17.314 1.00 92.38 71 ASN A O 1
ATOM 519 N N . LEU A 1 72 ? -16.671 0.197 18.580 1.00 90.69 72 LEU A N 1
ATOM 520 C CA . LEU A 1 72 ? -16.611 -1.233 18.223 1.00 90.69 72 LEU A CA 1
ATOM 521 C C . LEU A 1 72 ? -17.699 -1.653 17.222 1.00 90.69 72 LEU A C 1
ATOM 523 O O . LEU A 1 72 ? -17.869 -2.843 16.955 1.00 90.69 72 LEU A O 1
ATOM 527 N N . ASP A 1 73 ? -18.475 -0.701 16.709 1.00 86.75 73 ASP A N 1
ATOM 528 C CA . ASP A 1 73 ? -19.570 -0.955 15.767 1.00 86.75 73 ASP A CA 1
ATOM 529 C C . ASP A 1 73 ? -19.128 -0.816 14.298 1.00 86.75 73 ASP A C 1
ATOM 531 O O . ASP A 1 73 ? -19.950 -0.889 13.391 1.00 86.75 73 ASP A O 1
ATOM 535 N N . MET A 1 74 ? -17.821 -0.661 14.064 1.00 81.81 74 MET A N 1
ATOM 536 C CA . MET A 1 74 ? -17.212 -0.548 12.738 1.00 81.81 74 MET A CA 1
ATOM 537 C C . MET A 1 74 ? -17.146 -1.903 12.021 1.00 81.81 74 MET A C 1
ATOM 539 O O . MET A 1 74 ? -16.693 -2.903 12.582 1.00 81.81 74 MET A O 1
ATOM 543 N N . GLU A 1 75 ? -17.538 -1.918 10.749 1.00 78.31 75 GLU A N 1
ATOM 544 C CA . GLU A 1 75 ? -17.496 -3.104 9.895 1.00 78.31 75 GLU A CA 1
ATOM 545 C C . GLU A 1 75 ? -16.189 -3.165 9.087 1.00 78.31 75 GLU A C 1
ATOM 547 O O . GLU A 1 75 ? -15.835 -2.244 8.345 1.00 78.31 75 GLU A O 1
ATOM 552 N N . ILE A 1 76 ? -15.450 -4.269 9.229 1.00 82.19 76 ILE A N 1
ATOM 553 C CA . ILE A 1 76 ? -14.195 -4.501 8.505 1.00 82.19 76 ILE A CA 1
ATOM 554 C C . ILE A 1 76 ? -14.505 -5.318 7.254 1.00 82.19 76 ILE A C 1
ATOM 556 O O . ILE A 1 76 ? -14.449 -6.544 7.261 1.00 82.19 76 ILE A O 1
ATOM 560 N N . GLU A 1 77 ? -14.824 -4.634 6.160 1.00 80.50 77 GLU A N 1
ATOM 561 C CA . GLU A 1 77 ? -14.957 -5.285 4.855 1.00 80.50 77 GLU A CA 1
ATOM 562 C C . GLU A 1 77 ? -13.644 -5.200 4.070 1.00 80.50 77 GLU A C 1
ATOM 564 O O . GLU A 1 77 ? -13.379 -4.208 3.382 1.00 80.50 77 GLU A O 1
ATOM 569 N N . ILE A 1 78 ? -12.805 -6.228 4.163 1.00 87.62 78 ILE A N 1
ATOM 570 C CA . ILE A 1 78 ? -11.630 -6.393 3.299 1.00 87.62 78 ILE A CA 1
ATOM 571 C C . ILE A 1 78 ? -11.778 -7.734 2.597 1.00 87.62 78 ILE A C 1
ATOM 573 O O . ILE A 1 78 ? -1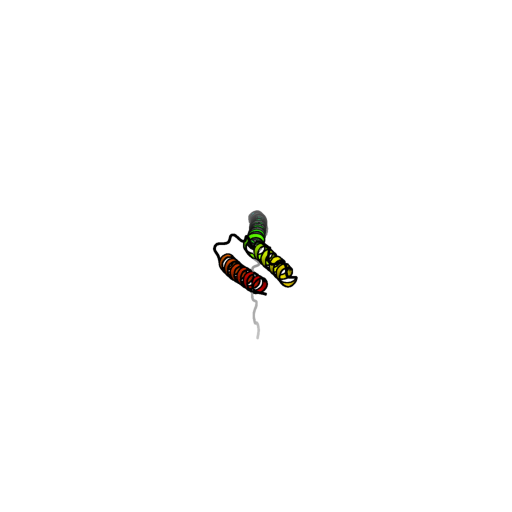1.777 -8.786 3.228 1.00 87.62 78 ILE A O 1
ATOM 577 N N . LYS A 1 79 ? -11.944 -7.686 1.276 1.00 84.75 79 LYS A N 1
ATOM 578 C CA . LYS A 1 79 ? -12.058 -8.876 0.434 1.00 84.75 79 LYS A CA 1
ATOM 579 C C . LYS A 1 79 ? -10.694 -9.145 -0.182 1.00 84.75 79 LYS A C 1
ATOM 581 O O . LYS A 1 79 ? -10.368 -8.563 -1.212 1.00 84.75 79 LYS A O 1
ATOM 586 N N . SER A 1 80 ? -9.919 -10.010 0.460 1.00 89.31 80 SER A N 1
ATOM 587 C CA . SER A 1 80 ? -8.675 -10.539 -0.093 1.00 89.31 80 SER A CA 1
ATOM 588 C C . SER A 1 80 ? -8.595 -12.045 0.139 1.00 89.31 80 SER A C 1
ATOM 590 O O . SER A 1 80 ? -9.213 -12.557 1.070 1.00 89.31 80 SER A O 1
ATOM 592 N N . LYS A 1 81 ? -7.890 -12.755 -0.742 1.00 90.88 81 LYS A N 1
ATOM 593 C CA . LYS A 1 81 ? -7.710 -14.221 -0.687 1.00 90.88 81 LYS A CA 1
ATOM 594 C C . LYS A 1 81 ? -6.268 -14.622 -0.354 1.00 90.88 81 LYS A C 1
ATOM 596 O O . LYS A 1 81 ? -5.871 -15.749 -0.624 1.00 90.88 81 LYS A O 1
ATOM 601 N N . ASP A 1 82 ? -5.496 -13.674 0.151 1.00 93.56 82 ASP A N 1
ATOM 602 C CA . ASP A 1 82 ? -4.094 -13.802 0.533 1.00 93.56 82 ASP A CA 1
ATOM 603 C C . ASP A 1 82 ? -3.937 -13.561 2.047 1.00 93.56 82 ASP A C 1
ATOM 605 O O . ASP A 1 82 ? -4.921 -13.519 2.795 1.00 93.56 82 ASP A O 1
ATOM 609 N N . GLU A 1 83 ? -2.704 -13.356 2.502 1.00 95.50 83 GLU A N 1
ATOM 610 C CA . GLU A 1 83 ? -2.363 -13.103 3.902 1.00 95.50 83 GLU A CA 1
ATOM 611 C C . GLU A 1 83 ? -3.043 -11.839 4.462 1.00 95.50 83 GLU A C 1
ATOM 613 O O . GLU A 1 83 ? -3.296 -11.748 5.665 1.00 95.50 83 GLU A O 1
ATOM 618 N N . ILE A 1 84 ? -3.394 -10.866 3.611 1.00 94.81 84 ILE A N 1
ATOM 619 C CA . ILE A 1 84 ? -4.150 -9.673 4.020 1.00 94.81 84 ILE A CA 1
ATOM 620 C C . ILE A 1 84 ? -5.596 -10.048 4.366 1.00 94.81 84 ILE A C 1
ATOM 622 O O . ILE A 1 84 ? -6.181 -9.483 5.294 1.00 94.81 84 ILE A O 1
ATOM 626 N N . GLY A 1 85 ? -6.167 -11.018 3.649 1.00 93.94 85 GLY A N 1
ATOM 627 C CA . GLY A 1 85 ? -7.481 -11.585 3.949 1.00 93.94 85 GLY A CA 1
ATOM 628 C C . GLY A 1 85 ? -7.483 -12.297 5.299 1.00 93.94 85 GLY A C 1
ATOM 629 O O . GLY A 1 85 ? -8.298 -11.975 6.165 1.00 93.94 85 GLY A O 1
ATOM 630 N N . GLU A 1 86 ? -6.511 -13.184 5.518 1.00 95.31 86 GLU A N 1
ATOM 631 C CA . GLU A 1 86 ? -6.356 -13.901 6.790 1.00 95.31 86 GLU A CA 1
ATOM 632 C C . GLU A 1 86 ? -6.153 -12.943 7.974 1.00 95.31 86 GLU A C 1
ATOM 634 O O . GLU A 1 86 ? -6.781 -13.098 9.030 1.00 95.31 86 GLU A O 1
ATOM 639 N N . LEU A 1 87 ? -5.328 -11.905 7.790 1.00 94.50 87 LEU A N 1
ATOM 640 C CA . LEU A 1 87 ? -5.118 -10.859 8.788 1.00 94.50 87 LEU A CA 1
ATOM 641 C C . LEU A 1 87 ? -6.414 -10.103 9.094 1.00 94.50 87 LEU A C 1
ATOM 643 O O . LEU A 1 87 ? -6.728 -9.866 10.263 1.00 94.50 87 LEU A O 1
ATOM 647 N N . SER A 1 88 ? -7.181 -9.740 8.065 1.00 94.19 88 SER A N 1
ATOM 648 C CA . SER A 1 88 ? -8.465 -9.059 8.234 1.00 94.19 88 SER A CA 1
ATOM 649 C C . SER A 1 88 ? -9.460 -9.906 9.027 1.00 94.19 88 SER A C 1
ATOM 651 O O . SER A 1 88 ? -10.132 -9.392 9.922 1.00 94.19 88 SER A O 1
ATOM 653 N N . GLU A 1 89 ? -9.545 -11.208 8.753 1.00 94.00 89 GLU A N 1
ATOM 654 C CA . GLU A 1 89 ? -10.417 -12.114 9.505 1.00 94.00 89 GLU A CA 1
ATOM 655 C C . GLU A 1 89 ? -9.982 -12.262 10.967 1.00 94.00 89 GLU A C 1
ATOM 657 O O . GLU A 1 89 ? -10.817 -12.236 11.878 1.00 94.00 89 GLU A O 1
ATOM 662 N N . ALA A 1 90 ? -8.677 -12.399 11.219 1.00 94.19 90 ALA A N 1
ATOM 663 C CA . ALA A 1 90 ? -8.137 -12.454 12.574 1.00 94.19 90 ALA A CA 1
ATOM 664 C C . ALA A 1 90 ? -8.428 -11.160 13.349 1.00 94.19 90 ALA A C 1
ATOM 666 O O . ALA A 1 90 ? -8.875 -11.210 14.500 1.00 94.19 90 ALA A O 1
ATOM 667 N N . PHE A 1 91 ? -8.250 -10.010 12.699 1.00 94.25 91 PHE A N 1
ATOM 668 C CA . PHE A 1 91 ? -8.571 -8.703 13.258 1.00 94.25 91 PHE A CA 1
ATOM 669 C C . PHE A 1 91 ? -10.072 -8.573 13.553 1.00 94.25 91 PHE A C 1
ATOM 671 O O . PHE A 1 91 ? -10.450 -8.179 14.654 1.00 94.25 91 PHE A O 1
ATOM 678 N N . HIS A 1 92 ? -10.942 -9.005 12.638 1.00 93.00 92 HIS A N 1
ATOM 679 C CA . HIS A 1 92 ? -12.388 -9.024 12.862 1.00 93.00 92 HIS A CA 1
ATOM 680 C C . HIS A 1 92 ? -12.777 -9.854 14.098 1.00 93.00 92 HIS A C 1
ATOM 682 O O . HIS A 1 92 ? -13.532 -9.378 14.951 1.00 93.00 92 HIS A O 1
ATOM 688 N N . ARG A 1 93 ? -12.210 -11.059 14.263 1.00 93.38 93 ARG A N 1
ATOM 689 C CA . ARG A 1 93 ? -12.447 -11.897 15.457 1.00 93.38 93 ARG A CA 1
ATOM 690 C C . ARG A 1 93 ? -12.035 -11.195 16.755 1.00 93.38 93 ARG A C 1
ATOM 692 O O . ARG A 1 93 ? -12.753 -11.296 17.753 1.00 93.38 93 ARG A O 1
ATOM 699 N N . MET A 1 94 ? -10.924 -10.455 16.750 1.00 94.06 94 MET A N 1
ATOM 700 C CA . MET A 1 94 ? -10.490 -9.653 17.901 1.00 94.06 94 MET A CA 1
ATOM 701 C C . MET A 1 94 ? -11.532 -8.585 18.265 1.00 94.06 94 MET A C 1
ATOM 703 O O . MET A 1 94 ? -11.911 -8.476 19.431 1.00 94.06 94 MET A O 1
ATOM 707 N N . VAL A 1 95 ? -12.043 -7.839 17.282 1.00 92.94 95 VAL A N 1
ATOM 708 C CA . VAL A 1 95 ? -13.053 -6.786 17.503 1.00 92.94 95 VAL A CA 1
ATOM 709 C C . VAL A 1 95 ? -14.347 -7.354 18.072 1.00 92.94 95 VAL A C 1
ATOM 711 O O . VAL A 1 95 ? -14.882 -6.823 19.047 1.00 92.94 95 VAL A O 1
ATOM 714 N N . VAL A 1 96 ? -14.824 -8.469 17.516 1.00 92.50 96 VAL A N 1
ATOM 715 C CA . VAL A 1 96 ? -16.020 -9.164 18.014 1.00 92.50 96 VAL A CA 1
ATOM 716 C C . VAL A 1 96 ? -15.832 -9.604 19.469 1.00 92.50 96 VAL A C 1
ATOM 718 O O . VAL A 1 96 ? -16.729 -9.403 20.291 1.00 92.50 96 VAL A O 1
ATOM 721 N N . SER A 1 97 ? -14.656 -10.136 19.818 1.00 93.38 97 SER A N 1
ATOM 722 C CA . SER A 1 97 ? -14.323 -10.517 21.197 1.00 93.38 97 SER A CA 1
ATOM 723 C C . SER A 1 97 ? -14.338 -9.315 22.151 1.00 93.38 97 SER A C 1
ATOM 725 O O . SER A 1 97 ? -14.988 -9.357 23.199 1.00 93.38 97 SER A O 1
ATOM 727 N N . LEU A 1 98 ? -13.710 -8.197 21.763 1.00 93.31 98 LEU A N 1
ATOM 728 C CA . LEU A 1 98 ? -13.736 -6.945 22.532 1.00 93.31 98 LEU A CA 1
ATOM 729 C C . LEU A 1 98 ? -15.171 -6.447 22.762 1.00 93.31 98 LEU A C 1
ATOM 731 O O . LEU A 1 98 ? -15.537 -6.087 23.885 1.00 93.31 98 LEU A O 1
ATOM 735 N N . LYS A 1 99 ? -16.010 -6.475 21.721 1.00 91.50 99 LYS A N 1
ATOM 736 C CA . LYS A 1 99 ? -17.420 -6.064 21.792 1.00 91.50 99 LYS A CA 1
ATOM 737 C C . LYS A 1 99 ? -18.221 -6.942 22.749 1.00 91.50 99 LYS A C 1
ATOM 739 O O . LYS A 1 99 ? -19.004 -6.428 23.550 1.00 91.50 99 LYS A O 1
ATOM 744 N N . PHE A 1 100 ? -17.993 -8.254 22.707 1.00 91.81 100 PHE A N 1
ATOM 745 C CA . PHE A 1 100 ? -18.627 -9.200 23.619 1.00 91.81 100 PHE A CA 1
ATOM 746 C C . PHE A 1 100 ? -18.233 -8.940 25.081 1.00 91.81 100 PHE A C 1
ATOM 748 O O . PHE A 1 100 ? -19.102 -8.903 25.952 1.00 91.81 100 PHE A O 1
ATOM 755 N N . MET A 1 101 ? -16.948 -8.683 25.355 1.00 91.56 101 MET A N 1
ATOM 756 C CA . MET A 1 101 ? -16.476 -8.358 26.708 1.00 91.56 101 MET A CA 1
ATOM 757 C C . MET A 1 101 ? -17.065 -7.045 27.238 1.00 91.56 101 MET A C 1
ATOM 759 O O . MET A 1 101 ? -17.439 -6.982 28.409 1.00 91.56 101 MET A O 1
ATOM 763 N N . LYS A 1 102 ? -17.205 -6.018 26.388 1.00 89.00 102 LYS A N 1
ATOM 764 C CA . LYS A 1 102 ? -17.816 -4.730 26.764 1.00 89.00 102 LYS A CA 1
ATOM 765 C C . LYS A 1 102 ? -19.292 -4.875 27.152 1.00 89.00 102 LYS A C 1
ATOM 767 O O . LYS A 1 102 ? -19.723 -4.209 28.081 1.00 89.00 102 LYS A O 1
ATOM 772 N N . LYS A 1 103 ? -20.051 -5.752 26.482 1.00 83.75 103 LYS A N 1
ATOM 773 C CA . LYS A 1 103 ? -21.489 -5.979 26.744 1.00 83.75 103 LYS A CA 1
ATOM 774 C C . LYS A 1 103 ? -21.772 -6.770 28.032 1.00 83.75 103 LYS A C 1
ATOM 776 O O . LYS A 1 103 ? -22.903 -6.776 28.503 1.00 83.75 103 LYS A O 1
ATOM 781 N N . LYS A 1 104 ? -20.775 -7.483 28.571 1.00 74.50 104 LYS A N 1
ATOM 782 C CA . LYS A 1 104 ? -20.908 -8.293 29.797 1.00 74.50 104 LYS A CA 1
ATOM 783 C C . LYS A 1 104 ? -20.713 -7.475 31.089 1.00 74.50 104 LYS A C 1
ATOM 785 O O . LYS A 1 104 ? -20.966 -8.002 32.169 1.00 74.50 104 LYS A O 1
ATOM 790 N N . LYS A 1 105 ? -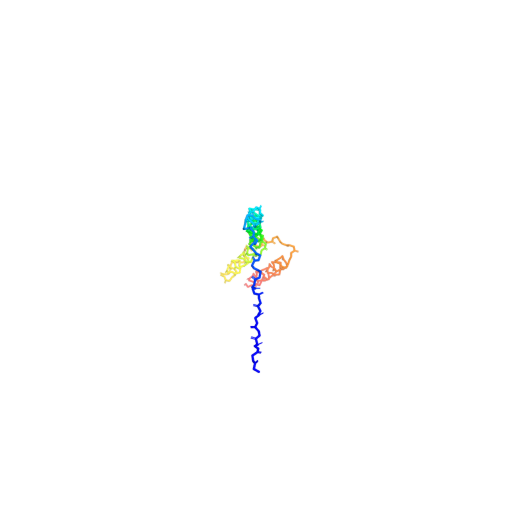20.248 -6.228 30.980 1.00 54.50 105 LYS A N 1
ATOM 791 C CA . LYS A 1 105 ? -20.246 -5.238 32.066 1.00 54.50 105 LYS A CA 1
ATOM 792 C C . LYS A 1 105 ? -21.554 -4.461 32.069 1.00 54.50 105 LYS A C 1
ATOM 794 O O . LYS A 1 105 ? -21.993 -4.131 33.188 1.00 54.50 105 LYS A O 1
#